Protein AF-A0A967JAD8-F1 (afdb_monomer)

Structure (mmCIF, N/CA/C/O backbone):
data_AF-A0A967JAD8-F1
#
_entry.id   AF-A0A967JAD8-F1
#
loop_
_atom_site.group_PDB
_atom_site.id
_atom_site.type_symbol
_atom_site.label_atom_id
_atom_site.label_alt_id
_atom_site.label_comp_id
_atom_site.label_asym_id
_atom_site.label_entity_id
_atom_site.label_seq_id
_atom_site.pdbx_PDB_ins_code
_atom_site.Cartn_x
_atom_site.Cartn_y
_atom_site.Cartn_z
_atom_site.occupancy
_atom_site.B_iso_or_equiv
_atom_site.auth_seq_id
_atom_site.auth_comp_id
_atom_site.auth_asym_id
_atom_site.auth_atom_id
_atom_site.pdbx_PDB_model_num
ATOM 1 N N . VAL A 1 1 ? 2.940 2.423 -18.765 1.00 64.94 1 VAL A N 1
ATOM 2 C CA . VAL A 1 1 ? 3.810 1.502 -17.988 1.00 64.94 1 VAL A CA 1
ATOM 3 C C . VAL A 1 1 ? 3.310 0.076 -18.072 1.00 64.94 1 VAL A C 1
ATOM 5 O O . VAL A 1 1 ? 4.040 -0.751 -18.583 1.00 64.94 1 VAL A O 1
ATOM 8 N N . ASP A 1 2 ? 2.078 -0.211 -17.655 1.00 70.25 2 ASP A N 1
ATOM 9 C CA . ASP A 1 2 ? 1.539 -1.579 -17.670 1.00 70.25 2 ASP A CA 1
ATOM 10 C C . ASP A 1 2 ? 1.611 -2.270 -19.057 1.00 70.25 2 ASP A C 1
ATOM 12 O O . ASP A 1 2 ? 2.096 -3.391 -19.174 1.00 70.25 2 ASP A O 1
ATOM 16 N N . GLN A 1 3 ? 1.295 -1.553 -20.143 1.00 75.12 3 GLN A N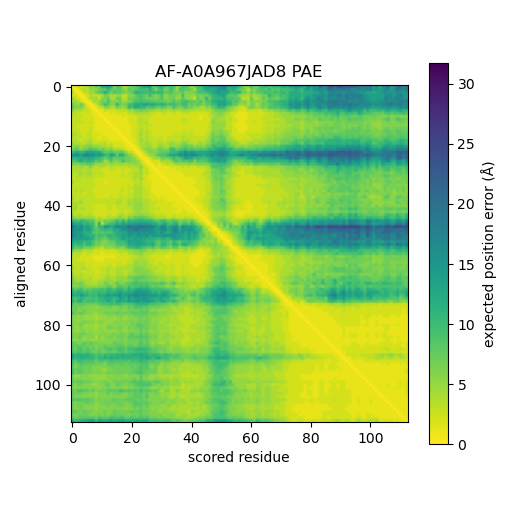 1
ATOM 17 C CA . GLN A 1 3 ? 1.439 -2.060 -21.523 1.00 75.12 3 GLN A CA 1
ATOM 18 C C . GLN A 1 3 ? 2.863 -2.502 -21.902 1.00 75.12 3 GLN A C 1
ATOM 20 O O . GLN A 1 3 ? 3.021 -3.371 -22.752 1.00 75.12 3 GLN A O 1
ATOM 25 N N . VAL A 1 4 ? 3.896 -1.948 -21.258 1.00 79.44 4 VAL A N 1
ATOM 26 C CA . VAL A 1 4 ? 5.306 -2.267 -21.545 1.00 79.44 4 VAL A CA 1
ATOM 27 C C . VAL A 1 4 ? 5.704 -3.655 -21.037 1.00 79.44 4 VAL A C 1
ATOM 29 O O . VAL A 1 4 ? 6.660 -4.248 -21.551 1.00 79.44 4 VAL A O 1
ATOM 32 N N . LEU A 1 5 ? 4.975 -4.193 -20.053 1.00 79.62 5 LEU A N 1
ATOM 33 C CA . LEU A 1 5 ? 5.209 -5.542 -19.542 1.00 79.62 5 LEU A CA 1
ATOM 34 C C . LEU A 1 5 ? 4.765 -6.624 -20.533 1.00 79.62 5 LEU A C 1
ATOM 36 O O . LEU A 1 5 ? 5.432 -7.655 -20.634 1.00 79.62 5 LEU A O 1
ATOM 40 N N . GLY A 1 6 ? 3.691 -6.384 -21.296 1.00 80.44 6 GLY A N 1
ATOM 41 C CA . GLY A 1 6 ? 3.059 -7.428 -22.110 1.00 80.44 6 GLY A CA 1
ATOM 42 C C . GLY A 1 6 ? 2.701 -8.644 -21.247 1.00 80.44 6 GLY A C 1
ATOM 43 O O . GLY A 1 6 ? 2.264 -8.480 -20.110 1.00 80.44 6 GLY A O 1
ATOM 44 N N . ASP A 1 7 ? 2.954 -9.853 -21.745 1.00 77.25 7 ASP A N 1
ATOM 45 C CA . ASP A 1 7 ? 2.701 -11.100 -20.999 1.00 77.25 7 ASP A CA 1
ATOM 46 C C . ASP A 1 7 ? 3.888 -11.529 -20.110 1.00 77.25 7 ASP A C 1
ATOM 48 O O . ASP A 1 7 ? 3.852 -12.559 -19.438 1.00 77.25 7 ASP A O 1
ATOM 52 N N . GLY A 1 8 ? 4.976 -10.751 -20.105 1.00 82.50 8 GLY A N 1
ATOM 53 C CA . GLY A 1 8 ? 6.239 -11.108 -19.467 1.00 82.50 8 GLY A CA 1
ATOM 54 C C . GLY A 1 8 ? 6.491 -10.434 -18.116 1.00 82.50 8 GLY A C 1
ATOM 55 O O . GLY A 1 8 ? 5.923 -9.403 -17.769 1.00 82.50 8 GLY A O 1
ATOM 56 N N . MET A 1 9 ? 7.440 -11.001 -17.369 1.00 89.12 9 MET A N 1
ATOM 57 C CA . MET A 1 9 ? 7.977 -10.415 -16.137 1.00 89.12 9 MET A CA 1
ATOM 58 C C . MET A 1 9 ? 9.247 -9.605 -16.428 1.00 89.12 9 MET A C 1
ATOM 60 O O . MET A 1 9 ? 10.229 -10.166 -16.933 1.00 89.12 9 MET A O 1
ATOM 64 N N . LEU A 1 10 ? 9.270 -8.330 -16.032 1.00 90.25 10 LEU A N 1
ATOM 65 C CA . LEU A 1 10 ? 10.404 -7.419 -16.237 1.00 90.25 10 LEU A CA 1
ATOM 66 C C . LEU A 1 10 ? 10.912 -6.826 -14.926 1.00 90.25 10 LEU A C 1
ATOM 68 O O . LEU A 1 10 ? 10.138 -6.490 -14.036 1.00 90.25 10 LEU A O 1
ATOM 72 N N . THR A 1 11 ? 12.221 -6.649 -14.802 1.00 91.00 11 THR A N 1
ATOM 73 C CA . THR A 1 11 ? 12.808 -5.922 -13.667 1.00 91.00 11 THR A CA 1
ATOM 74 C C . THR A 1 11 ? 12.561 -4.422 -13.802 1.00 91.00 11 THR A C 1
ATOM 76 O O . THR A 1 11 ? 12.285 -3.925 -14.893 1.00 91.00 11 THR A O 1
ATOM 79 N N . LYS A 1 12 ? 12.729 -3.661 -12.711 1.00 88.75 12 LYS A N 1
ATOM 80 C CA . LYS A 1 12 ? 12.667 -2.190 -12.784 1.00 88.75 12 LYS A CA 1
ATOM 81 C C . LYS A 1 12 ? 13.596 -1.626 -13.862 1.00 88.75 12 LYS A C 1
ATOM 83 O O . LYS A 1 12 ? 13.174 -0.754 -14.604 1.00 88.75 12 LYS A O 1
ATOM 88 N N . ALA A 1 13 ? 14.826 -2.136 -13.958 1.00 88.31 13 ALA A N 1
ATOM 89 C CA . ALA A 1 13 ? 15.792 -1.675 -14.953 1.00 88.31 13 ALA A CA 1
ATOM 90 C C . ALA A 1 13 ? 15.276 -1.890 -16.385 1.00 88.31 13 ALA A C 1
ATOM 92 O O . ALA A 1 13 ? 15.311 -0.964 -17.183 1.00 88.31 13 ALA A O 1
ATOM 93 N N . GLN A 1 14 ? 14.707 -3.066 -16.668 1.00 89.44 14 GLN A N 1
ATOM 94 C CA . GLN A 1 14 ? 14.119 -3.382 -17.974 1.00 89.44 14 GLN A CA 1
ATOM 95 C C . GLN A 1 14 ? 12.873 -2.536 -18.278 1.00 89.44 14 GLN A C 1
ATOM 97 O O . GLN A 1 14 ? 12.654 -2.144 -19.419 1.00 89.44 14 GLN A O 1
ATOM 102 N N . ILE A 1 15 ? 12.048 -2.243 -17.267 1.00 90.31 15 ILE A N 1
ATOM 103 C CA . ILE A 1 15 ? 10.888 -1.350 -17.416 1.00 90.31 15 ILE A CA 1
ATOM 104 C C . ILE A 1 15 ? 11.354 0.072 -17.737 1.00 90.31 15 ILE A C 1
ATOM 106 O O . ILE A 1 15 ? 10.809 0.693 -18.643 1.00 90.31 15 ILE A O 1
ATOM 110 N N . THR A 1 16 ? 12.357 0.581 -17.015 1.00 89.56 16 THR A N 1
ATOM 111 C CA . THR A 1 16 ? 12.942 1.905 -17.258 1.00 89.56 16 THR A CA 1
ATOM 112 C C . THR A 1 16 ? 13.534 2.001 -18.659 1.00 89.56 16 THR A C 1
ATOM 114 O O . THR A 1 16 ? 13.208 2.939 -19.372 1.00 89.56 16 THR A O 1
ATOM 117 N N . GLU A 1 17 ? 14.337 1.017 -19.066 1.00 89.56 17 GLU A N 1
ATOM 118 C CA . GLU A 1 17 ? 14.950 0.956 -20.398 1.00 89.56 17 GLU A CA 1
ATOM 119 C C . GLU A 1 17 ? 13.900 0.990 -21.514 1.00 89.56 17 GLU A C 1
ATOM 121 O O . GLU A 1 17 ? 14.032 1.750 -22.463 1.00 89.56 17 GLU A O 1
ATOM 126 N N . ARG A 1 18 ? 12.818 0.211 -21.389 1.00 89.69 18 ARG A N 1
ATOM 127 C CA . ARG A 1 18 ? 11.757 0.177 -22.408 1.00 89.69 18 ARG A CA 1
ATOM 128 C C . ARG A 1 18 ? 10.892 1.432 -22.453 1.00 89.69 18 ARG A C 1
ATOM 130 O O . ARG A 1 18 ? 10.312 1.720 -23.494 1.00 89.69 18 ARG A O 1
ATOM 137 N N . LEU A 1 19 ? 10.707 2.101 -21.316 1.00 87.50 19 LEU A N 1
ATOM 138 C CA . LEU A 1 19 ? 9.918 3.330 -21.248 1.00 87.50 19 LEU A CA 1
ATOM 139 C C . LEU A 1 19 ? 10.692 4.548 -21.740 1.00 87.50 19 LEU A C 1
ATOM 141 O O . LEU A 1 19 ? 10.041 5.507 -22.140 1.00 87.50 19 LEU A O 1
ATOM 145 N N . ASP A 1 20 ? 12.024 4.506 -21.645 1.00 87.75 20 ASP A N 1
ATOM 146 C CA . ASP A 1 20 ? 12.941 5.598 -21.982 1.00 87.75 20 ASP A CA 1
ATOM 147 C C . ASP A 1 20 ? 12.421 6.976 -21.519 1.00 87.75 20 ASP A C 1
ATOM 149 O O . ASP A 1 20 ? 12.136 7.862 -22.330 1.00 87.75 20 ASP A O 1
ATOM 153 N N . PRO A 1 21 ? 12.158 7.152 -20.206 1.00 84.19 21 PRO A N 1
ATOM 154 C CA . PRO A 1 21 ? 11.541 8.376 -19.727 1.00 84.19 21 PRO A CA 1
ATOM 155 C C . PRO A 1 21 ? 12.524 9.553 -19.858 1.00 84.19 21 PRO A C 1
ATOM 157 O O . PRO A 1 21 ? 13.711 9.389 -19.575 1.00 84.19 21 PRO A O 1
ATOM 160 N N . PRO A 1 22 ? 12.035 10.761 -20.196 1.00 77.00 22 PRO A N 1
ATOM 161 C CA . PRO A 1 22 ? 12.877 11.929 -20.479 1.00 77.00 22 PRO A CA 1
ATOM 162 C C . PRO A 1 22 ? 13.722 12.400 -19.282 1.00 77.00 22 PRO A C 1
ATOM 164 O O . PRO A 1 22 ? 14.722 13.084 -19.477 1.00 77.00 22 PRO A O 1
ATOM 167 N N . ASP A 1 23 ? 13.337 12.024 -18.057 1.00 77.44 23 ASP A N 1
ATOM 168 C CA . ASP A 1 23 ? 14.135 12.190 -16.840 1.00 77.44 23 ASP A CA 1
ATOM 169 C C . ASP A 1 23 ? 14.097 10.887 -16.014 1.00 77.44 23 ASP A C 1
ATOM 171 O O . ASP A 1 23 ? 13.180 10.667 -15.211 1.00 77.44 23 ASP A O 1
ATOM 175 N N . PRO A 1 24 ? 15.045 9.961 -16.237 1.00 66.62 24 PRO A N 1
ATOM 176 C CA . PRO A 1 24 ? 15.050 8.646 -15.614 1.00 66.62 24 PRO A CA 1
ATOM 177 C C . PRO A 1 24 ? 15.628 8.678 -14.191 1.00 66.62 24 PRO A C 1
ATOM 179 O O . PRO A 1 24 ? 16.366 7.761 -13.813 1.00 66.62 24 PRO A O 1
ATOM 182 N N . ASP A 1 25 ? 15.309 9.689 -13.368 1.00 80.25 25 ASP A N 1
ATOM 183 C CA . ASP A 1 25 ? 15.682 9.647 -11.951 1.00 80.25 25 ASP A CA 1
ATOM 184 C C . ASP A 1 25 ? 15.195 8.316 -11.351 1.00 80.25 25 ASP A C 1
ATOM 186 O O . ASP A 1 25 ? 14.029 7.908 -11.437 1.00 80.25 25 ASP A O 1
ATOM 190 N N . ARG A 1 26 ? 16.122 7.609 -10.702 1.00 71.06 26 ARG A N 1
ATOM 191 C CA . ARG A 1 26 ? 15.858 6.374 -9.969 1.00 71.06 26 ARG A CA 1
ATOM 192 C C . ARG A 1 26 ? 14.668 6.524 -9.013 1.00 71.06 26 ARG A C 1
ATOM 194 O O . ARG A 1 26 ? 13.952 5.538 -8.791 1.00 71.06 26 ARG A O 1
ATOM 201 N N . ARG A 1 27 ? 14.458 7.706 -8.421 1.00 83.56 27 ARG A N 1
ATOM 202 C CA . ARG A 1 27 ? 13.295 7.989 -7.562 1.00 83.56 27 ARG A CA 1
ATOM 203 C C . ARG A 1 27 ? 11.997 8.056 -8.357 1.00 83.56 27 ARG A C 1
ATOM 205 O O . ARG A 1 27 ? 11.026 7.439 -7.925 1.00 83.56 27 ARG A O 1
ATOM 212 N N . PHE A 1 28 ? 11.998 8.703 -9.522 1.00 86.56 28 PHE A N 1
ATOM 213 C CA . PHE A 1 28 ? 10.831 8.792 -10.400 1.00 86.56 28 PHE A CA 1
ATOM 214 C C . PHE A 1 28 ? 10.288 7.401 -10.739 1.00 86.56 28 PHE A C 1
ATOM 216 O O . PHE A 1 28 ? 9.150 7.077 -10.403 1.00 86.56 28 PHE A O 1
ATOM 223 N N . MET A 1 29 ? 11.132 6.521 -11.282 1.00 88.06 29 MET A N 1
ATOM 224 C CA . MET A 1 29 ? 10.698 5.172 -11.664 1.00 88.06 29 MET A CA 1
ATOM 225 C C . MET A 1 29 ? 10.283 4.307 -10.474 1.00 88.06 29 MET A C 1
ATOM 227 O O . MET A 1 29 ? 9.408 3.454 -10.604 1.00 88.06 29 MET A O 1
ATOM 231 N N . THR A 1 30 ? 10.884 4.525 -9.303 1.00 88.50 30 THR A N 1
ATOM 232 C CA . THR A 1 30 ? 10.464 3.832 -8.080 1.00 88.50 30 THR A CA 1
ATOM 233 C C . THR A 1 30 ? 9.056 4.267 -7.668 1.00 88.50 30 THR A C 1
ATOM 235 O O . THR A 1 30 ? 8.231 3.406 -7.391 1.00 88.50 30 THR A O 1
ATOM 238 N N . ASN A 1 31 ? 8.748 5.565 -7.713 1.00 90.56 31 ASN A N 1
ATOM 239 C CA . ASN A 1 31 ? 7.415 6.082 -7.393 1.00 90.56 31 ASN A CA 1
ATOM 240 C C . ASN A 1 31 ? 6.363 5.631 -8.407 1.00 90.56 31 ASN A C 1
ATOM 242 O O . ASN A 1 31 ? 5.280 5.218 -8.010 1.00 90.56 31 ASN A O 1
ATOM 246 N N . VAL A 1 32 ? 6.692 5.653 -9.702 1.00 90.88 32 VAL A N 1
ATOM 247 C CA . VAL A 1 32 ? 5.797 5.171 -10.763 1.00 90.88 32 VAL A CA 1
ATOM 248 C C . VAL A 1 32 ? 5.446 3.701 -10.548 1.00 90.88 32 VAL A C 1
ATOM 250 O O . VAL A 1 32 ? 4.278 3.334 -10.611 1.00 90.88 32 VAL A O 1
ATOM 253 N N . ILE A 1 33 ? 6.436 2.853 -10.256 1.00 91.00 33 ILE A N 1
ATOM 254 C CA . ILE A 1 33 ? 6.193 1.431 -9.993 1.00 91.00 33 ILE A CA 1
ATOM 255 C C . ILE A 1 33 ? 5.378 1.236 -8.713 1.00 91.00 33 ILE A C 1
ATOM 257 O O . ILE A 1 33 ? 4.423 0.464 -8.734 1.00 91.00 33 ILE A O 1
ATOM 261 N N . SER A 1 34 ? 5.712 1.941 -7.628 1.00 90.62 34 SER A N 1
ATOM 262 C CA . SER A 1 34 ? 4.948 1.870 -6.377 1.00 90.62 34 SER A CA 1
ATOM 263 C C . SER A 1 34 ? 3.493 2.281 -6.582 1.00 90.62 34 SER A C 1
ATOM 265 O O . SER A 1 34 ? 2.604 1.572 -6.133 1.00 90.62 34 SER A O 1
ATOM 267 N N . GLN A 1 35 ? 3.237 3.367 -7.316 1.00 91.81 35 GLN A N 1
ATOM 268 C CA . GLN A 1 35 ? 1.881 3.818 -7.624 1.00 91.81 35 GLN A CA 1
ATOM 269 C C . GLN A 1 35 ? 1.111 2.774 -8.436 1.00 91.81 35 GLN A C 1
ATOM 271 O O . GLN A 1 35 ? -0.027 2.451 -8.114 1.00 91.81 35 GLN A O 1
ATOM 276 N N . MET A 1 36 ? 1.744 2.196 -9.457 1.00 92.00 36 MET A N 1
ATOM 277 C CA . MET A 1 36 ? 1.110 1.165 -10.279 1.00 92.00 36 MET A CA 1
ATOM 278 C C . MET A 1 36 ? 0.828 -0.119 -9.483 1.00 92.00 36 MET A C 1
ATOM 280 O O . MET A 1 36 ? -0.136 -0.818 -9.780 1.00 92.00 36 MET A O 1
ATOM 284 N N . ALA A 1 37 ? 1.648 -0.437 -8.479 1.00 90.56 37 ALA A N 1
ATOM 285 C CA . ALA A 1 37 ? 1.381 -1.543 -7.564 1.00 90.56 37 ALA A CA 1
ATOM 286 C C . ALA A 1 37 ? 0.230 -1.229 -6.596 1.00 90.56 37 ALA A C 1
ATOM 288 O O . ALA A 1 37 ? -0.615 -2.087 -6.368 1.00 90.56 37 ALA A O 1
ATOM 289 N N . THR A 1 38 ? 0.158 0.000 -6.076 1.00 89.00 38 THR A N 1
ATOM 290 C CA . THR A 1 38 ? -0.961 0.473 -5.241 1.00 89.00 38 THR A CA 1
ATOM 291 C C . THR A 1 38 ? -2.294 0.412 -5.985 1.00 89.00 38 THR A C 1
ATOM 293 O O . THR A 1 38 ? -3.308 0.058 -5.400 1.00 89.00 38 THR A O 1
ATOM 296 N N . GLU A 1 39 ? -2.293 0.724 -7.280 1.00 88.62 39 GLU A N 1
ATOM 297 C CA . GLU A 1 39 ? -3.470 0.642 -8.155 1.00 88.62 39 GLU A CA 1
ATOM 298 C C . GLU A 1 39 ? -3.768 -0.787 -8.642 1.00 88.62 39 GLU A C 1
ATOM 300 O O . GLU A 1 39 ? -4.555 -0.964 -9.569 1.00 88.62 39 GLU A O 1
ATOM 305 N N . SER A 1 40 ? -3.098 -1.805 -8.089 1.00 89.50 40 SER A N 1
ATOM 306 C CA . SER A 1 40 ? -3.233 -3.209 -8.496 1.00 89.50 40 SER A CA 1
ATOM 307 C C . SER A 1 40 ? -3.030 -3.445 -9.995 1.00 89.50 40 SER A C 1
ATOM 309 O O . SER A 1 40 ? -3.549 -4.396 -10.569 1.00 89.50 40 SER A O 1
ATOM 311 N N . ARG A 1 41 ? -2.236 -2.598 -10.660 1.00 89.88 41 ARG A N 1
ATOM 312 C CA . ARG A 1 41 ? -1.866 -2.786 -12.071 1.00 89.88 41 ARG A CA 1
ATOM 313 C C . ARG A 1 41 ? -0.677 -3.720 -12.192 1.00 89.88 41 ARG A C 1
ATOM 315 O O . ARG A 1 41 ? -0.643 -4.570 -13.078 1.00 89.88 41 ARG A O 1
ATOM 322 N N . LEU A 1 42 ? 0.289 -3.575 -11.285 1.00 91.81 42 LEU A N 1
ATOM 323 C CA . LEU A 1 42 ? 1.507 -4.379 -11.247 1.00 91.81 42 LEU A CA 1
ATOM 324 C C . LEU A 1 42 ? 1.622 -5.158 -9.945 1.00 91.81 42 LEU A C 1
ATOM 326 O O . LEU A 1 42 ? 1.289 -4.657 -8.878 1.00 91.81 42 LEU A O 1
ATOM 330 N N . VAL A 1 43 ? 2.218 -6.343 -10.021 1.00 91.44 43 VAL A N 1
ATOM 331 C CA . VAL A 1 43 ? 2.615 -7.117 -8.845 1.00 91.44 43 VAL A CA 1
ATOM 332 C C . VAL A 1 43 ? 4.103 -7.431 -8.898 1.00 91.44 43 VAL A C 1
ATOM 334 O O . VAL A 1 43 ? 4.646 -7.815 -9.937 1.00 91.44 43 VAL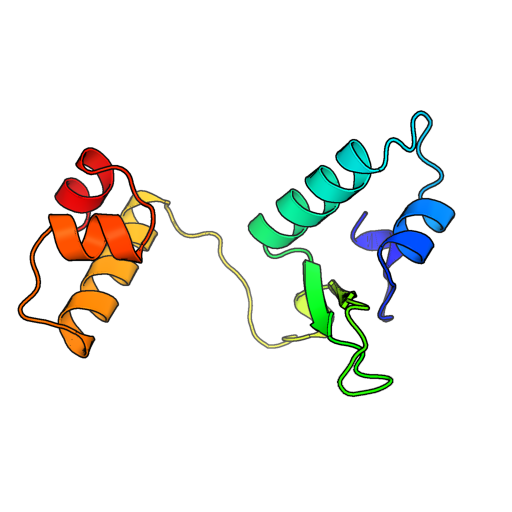 A O 1
ATOM 337 N N . GLY A 1 44 ? 4.776 -7.238 -7.763 1.00 91.12 44 GLY A N 1
ATOM 338 C CA . GLY A 1 44 ? 6.171 -7.616 -7.585 1.00 91.12 44 GLY A CA 1
ATOM 339 C C . GLY A 1 44 ? 6.298 -9.121 -7.362 1.00 91.12 44 GLY A C 1
ATOM 340 O O . GLY A 1 44 ? 5.813 -9.656 -6.370 1.00 91.12 44 GLY A O 1
ATOM 341 N N . VAL A 1 45 ? 7.004 -9.798 -8.259 1.00 86.50 45 VAL A N 1
ATOM 342 C CA . VAL A 1 45 ? 7.328 -11.221 -8.186 1.00 86.50 45 VAL A CA 1
ATOM 343 C C . VAL A 1 45 ? 8.827 -11.359 -7.954 1.00 86.50 45 VAL A C 1
ATOM 345 O O . VAL A 1 45 ? 9.660 -10.931 -8.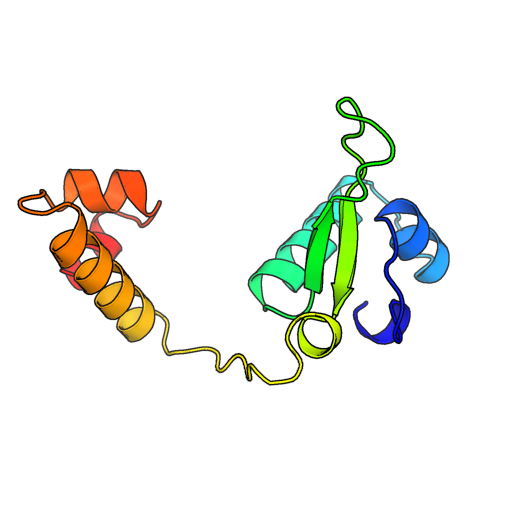762 1.00 86.50 45 VAL A O 1
ATOM 348 N N . ARG A 1 46 ? 9.201 -11.953 -6.819 1.00 79.88 46 ARG A N 1
ATOM 349 C CA . ARG A 1 46 ? 10.613 -12.149 -6.482 1.00 79.88 46 ARG A CA 1
ATOM 350 C C . ARG A 1 46 ? 11.240 -13.140 -7.459 1.00 79.88 46 ARG A C 1
ATOM 352 O O . ARG A 1 46 ? 10.925 -14.328 -7.433 1.00 79.88 46 ARG A O 1
ATOM 359 N N . ARG A 1 47 ? 12.196 -12.671 -8.264 1.00 69.69 47 ARG A N 1
ATOM 360 C CA . ARG A 1 47 ? 13.055 -13.544 -9.066 1.00 69.69 47 ARG A CA 1
ATOM 361 C C . ARG A 1 47 ? 14.215 -14.010 -8.197 1.00 69.69 47 ARG A C 1
ATOM 363 O O . ARG A 1 47 ? 15.289 -13.410 -8.151 1.00 69.69 47 ARG A O 1
ATOM 370 N N . ALA A 1 48 ? 13.988 -15.090 -7.457 1.00 63.22 48 ALA A N 1
ATOM 371 C CA . ALA A 1 48 ? 15.045 -15.715 -6.677 1.00 63.22 48 ALA A CA 1
ATOM 372 C C . ALA A 1 48 ? 16.029 -16.431 -7.618 1.00 63.22 48 ALA A C 1
ATOM 374 O O . ALA A 1 48 ? 15.850 -17.598 -7.944 1.00 63.22 48 ALA A O 1
ATOM 375 N N . ARG A 1 49 ? 17.087 -15.736 -8.055 1.00 65.56 49 ARG A N 1
ATOM 376 C CA . ARG A 1 49 ? 18.251 -16.390 -8.685 1.00 65.56 49 ARG A CA 1
ATOM 377 C C . ARG A 1 49 ? 19.119 -17.103 -7.636 1.00 65.56 49 ARG A C 1
ATOM 379 O O . ARG A 1 49 ? 19.763 -18.102 -7.924 1.00 65.56 49 ARG A O 1
ATOM 386 N N . SER A 1 50 ? 19.127 -16.575 -6.412 1.00 73.62 50 SER A N 1
ATOM 387 C CA . SER A 1 50 ? 19.733 -17.148 -5.207 1.00 73.62 50 SER A CA 1
ATOM 388 C C . SER A 1 50 ? 19.059 -16.551 -3.964 1.00 73.62 50 SER A C 1
ATOM 390 O O . SER A 1 50 ? 18.343 -15.552 -4.069 1.00 73.62 50 SER A O 1
ATOM 392 N N . TRP A 1 51 ? 19.321 -17.108 -2.777 1.00 66.81 51 TRP A N 1
ATOM 393 C CA . TRP A 1 51 ? 18.776 -16.605 -1.505 1.00 66.81 51 TRP A CA 1
ATOM 394 C C . TRP A 1 51 ? 19.223 -15.172 -1.152 1.00 66.81 51 TRP A C 1
ATOM 396 O O . TRP A 1 51 ? 18.592 -14.524 -0.324 1.00 66.81 51 TRP A O 1
ATOM 406 N N . ARG A 1 52 ? 20.286 -14.663 -1.796 1.00 71.06 52 ARG A N 1
ATOM 407 C CA . ARG A 1 52 ? 20.774 -13.278 -1.659 1.00 71.06 52 ARG A CA 1
ATOM 408 C C . ARG A 1 52 ? 20.179 -12.310 -2.685 1.00 71.06 52 ARG A C 1
ATOM 410 O O . ARG A 1 52 ? 20.443 -11.114 -2.603 1.00 71.06 52 ARG A O 1
ATOM 417 N N . SER A 1 53 ? 19.430 -12.801 -3.674 1.00 70.38 53 SER A N 1
ATOM 418 C CA . SER A 1 53 ? 18.905 -11.952 -4.742 1.00 70.38 53 SER A CA 1
ATOM 419 C C . SER A 1 53 ? 17.765 -11.075 -4.226 1.00 70.38 53 SER A C 1
ATOM 421 O O . SER A 1 53 ? 16.691 -11.571 -3.891 1.00 70.38 53 SER A O 1
ATOM 423 N N . ALA A 1 54 ? 17.994 -9.763 -4.218 1.00 72.25 54 ALA A N 1
ATOM 424 C CA . ALA A 1 54 ? 16.964 -8.749 -3.993 1.00 72.25 54 ALA A CA 1
ATOM 425 C C . ALA A 1 54 ? 16.268 -8.317 -5.303 1.00 72.25 54 ALA A C 1
ATOM 427 O O . ALA A 1 54 ? 15.551 -7.318 -5.327 1.00 72.25 54 ALA A O 1
ATOM 428 N N . GLU A 1 55 ? 16.503 -9.029 -6.411 1.00 81.12 55 GLU A N 1
ATOM 429 C CA . GLU A 1 55 ? 15.936 -8.692 -7.715 1.00 81.12 55 GLU A CA 1
ATOM 430 C C . GLU A 1 55 ? 14.433 -9.014 -7.759 1.00 81.12 55 GLU A C 1
ATOM 432 O O . GLU A 1 55 ? 14.004 -10.172 -7.737 1.00 81.12 55 GLU A O 1
ATOM 437 N N . ILE A 1 56 ? 13.621 -7.960 -7.820 1.00 87.75 56 ILE A N 1
ATOM 438 C CA . ILE A 1 56 ? 12.172 -8.041 -8.013 1.00 87.75 56 ILE A CA 1
ATOM 439 C C . ILE A 1 56 ? 11.884 -7.808 -9.496 1.00 87.75 56 ILE A C 1
ATOM 441 O O . ILE A 1 56 ? 12.324 -6.806 -10.071 1.00 87.75 56 ILE A O 1
ATOM 445 N N . ALA A 1 57 ? 11.141 -8.730 -10.104 1.00 90.31 57 ALA A N 1
ATOM 446 C CA . ALA A 1 57 ? 10.487 -8.489 -11.381 1.00 90.31 57 ALA A CA 1
ATOM 447 C C . ALA A 1 57 ? 9.030 -8.109 -11.145 1.00 90.31 57 ALA A C 1
ATOM 449 O O . ALA A 1 57 ? 8.458 -8.432 -10.113 1.00 90.31 57 ALA A O 1
ATOM 450 N N . TYR A 1 58 ? 8.431 -7.436 -12.110 1.00 92.31 58 TYR A N 1
ATOM 451 C CA . TYR A 1 58 ? 7.038 -7.044 -12.093 1.00 92.31 58 TYR A CA 1
ATOM 452 C C . TYR A 1 58 ? 6.336 -7.691 -13.276 1.00 92.31 58 TYR A C 1
ATOM 454 O O . TYR A 1 58 ? 6.908 -7.804 -14.361 1.00 92.31 58 TYR A O 1
ATOM 462 N N . THR A 1 59 ? 5.105 -8.120 -13.046 1.00 92.88 59 THR A N 1
ATOM 463 C CA . THR A 1 59 ? 4.158 -8.544 -14.079 1.00 92.88 59 THR A CA 1
ATOM 464 C C . THR A 1 59 ? 2.841 -7.815 -13.850 1.00 92.88 59 THR A C 1
ATOM 466 O O . THR A 1 59 ? 2.621 -7.253 -12.772 1.00 92.88 59 THR A O 1
ATOM 469 N N . ARG A 1 60 ? 1.971 -7.811 -14.857 1.00 91.88 60 ARG A N 1
ATOM 470 C CA . ARG A 1 60 ? 0.613 -7.280 -14.723 1.00 91.88 60 ARG A CA 1
ATOM 471 C C . ARG A 1 60 ? -0.160 -8.119 -13.716 1.00 91.88 60 ARG A C 1
ATOM 473 O O . ARG A 1 60 ? 0.019 -9.340 -13.683 1.00 91.88 60 ARG A O 1
ATOM 480 N N . TRP A 1 61 ? -1.049 -7.492 -12.954 1.00 90.12 61 TRP A N 1
ATOM 481 C CA . TRP A 1 61 ? -1.939 -8.223 -12.051 1.00 90.12 61 TRP A CA 1
ATOM 482 C C . TRP A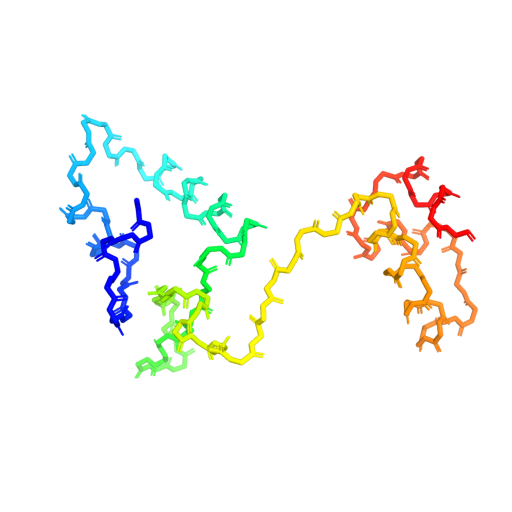 1 61 ? -2.755 -9.281 -12.798 1.00 90.12 61 TRP A C 1
ATOM 484 O O . TRP A 1 61 ? -2.728 -10.448 -12.421 1.00 90.12 61 TRP A O 1
ATOM 494 N N . ALA A 1 62 ? -3.353 -8.896 -13.930 1.00 88.56 62 ALA A N 1
ATOM 495 C CA . ALA A 1 62 ? -4.140 -9.784 -14.786 1.00 88.56 62 ALA A CA 1
ATOM 496 C C . ALA A 1 62 ? -3.359 -11.007 -15.307 1.00 88.56 62 ALA A C 1
ATOM 498 O O . ALA A 1 62 ? -3.953 -12.034 -15.603 1.00 88.56 62 ALA A O 1
ATOM 499 N N . ASN A 1 63 ? -2.026 -10.934 -15.394 1.00 89.88 63 ASN A N 1
ATOM 500 C CA . ASN A 1 63 ? -1.208 -12.088 -15.780 1.00 89.88 63 ASN A CA 1
ATOM 501 C C . ASN A 1 63 ? -0.902 -12.999 -14.584 1.00 89.88 63 ASN A C 1
ATOM 503 O O . ASN A 1 63 ? -0.645 -14.187 -14.756 1.00 89.88 63 ASN A O 1
ATOM 507 N N . TRP A 1 64 ? -0.831 -12.430 -13.379 1.00 88.94 64 TRP A N 1
ATOM 508 C CA . TRP A 1 64 ? -0.479 -13.156 -12.159 1.00 88.94 64 TRP A CA 1
ATOM 509 C C . TRP A 1 64 ? -1.685 -13.847 -11.522 1.00 88.94 64 TRP A C 1
ATOM 511 O O . TRP A 1 64 ? -1.565 -14.968 -11.037 1.00 88.94 64 TRP A O 1
ATOM 521 N N . LEU A 1 65 ? -2.837 -13.180 -11.533 1.00 88.19 65 LEU A N 1
ATOM 522 C CA . LEU A 1 65 ? -4.107 -13.665 -11.002 1.00 88.19 65 LEU A CA 1
ATOM 523 C C . LEU A 1 65 ? -5.211 -13.374 -12.032 1.00 88.19 65 LEU A C 1
ATOM 525 O O . LEU A 1 65 ? -5.982 -12.436 -11.844 1.00 88.19 65 LEU A O 1
ATOM 529 N N . PRO A 1 66 ? -5.274 -14.144 -13.135 1.00 88.38 66 PRO A N 1
ATOM 530 C CA . PRO A 1 66 ? -6.200 -13.873 -14.239 1.00 88.38 66 PRO A CA 1
ATOM 531 C C . PRO A 1 66 ? -7.673 -13.990 -13.838 1.00 88.38 66 PRO A C 1
ATOM 533 O O . PRO A 1 66 ? -8.518 -13.316 -14.416 1.00 88.38 66 PRO A O 1
ATOM 536 N N . ASP A 1 67 ? -7.968 -14.810 -12.828 1.00 89.69 67 ASP A N 1
ATOM 537 C CA . ASP A 1 67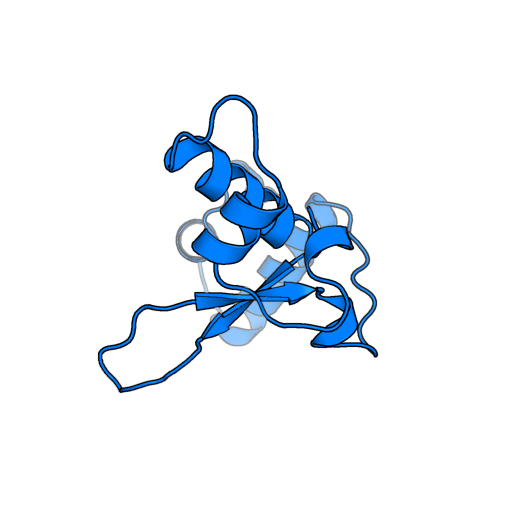 ? -9.331 -15.065 -12.354 1.00 89.69 67 ASP A CA 1
ATOM 538 C C . ASP A 1 67 ? -9.769 -14.111 -11.228 1.00 89.69 67 ASP A C 1
ATOM 540 O O . ASP A 1 67 ? -10.861 -14.255 -10.681 1.00 89.69 67 ASP A O 1
ATOM 544 N N . VAL A 1 68 ? -8.912 -13.159 -10.840 1.00 85.56 68 VAL A N 1
ATOM 545 C CA . VAL A 1 68 ? -9.199 -12.191 -9.775 1.00 85.56 68 VAL A CA 1
ATOM 546 C C . VAL A 1 68 ? -9.333 -10.809 -10.389 1.00 85.56 68 VAL A C 1
ATOM 548 O O . VAL A 1 68 ? -8.329 -10.152 -10.677 1.00 85.56 68 VAL A O 1
ATOM 551 N N . ASP A 1 69 ? -10.576 -10.357 -10.535 1.00 80.06 69 ASP A N 1
ATOM 552 C CA . ASP A 1 69 ? -10.843 -8.958 -10.840 1.00 80.06 69 ASP A CA 1
ATOM 553 C C . ASP A 1 69 ? -10.631 -8.115 -9.580 1.00 80.06 69 ASP A C 1
ATOM 555 O O . ASP A 1 69 ? -11.160 -8.421 -8.506 1.00 80.06 69 ASP A O 1
ATOM 559 N N . VAL A 1 70 ? -9.809 -7.077 -9.698 1.00 75.69 70 VAL A N 1
ATOM 560 C CA . VAL A 1 70 ? -9.552 -6.159 -8.591 1.00 75.69 70 VAL A CA 1
ATOM 561 C C . VAL A 1 70 ? -10.457 -4.965 -8.773 1.00 75.69 70 VAL A C 1
ATOM 563 O O . VAL A 1 70 ? -10.073 -3.942 -9.341 1.00 75.69 70 VAL A O 1
ATOM 566 N N . GLU A 1 71 ? -11.667 -5.082 -8.245 1.00 78.25 71 GLU A N 1
ATOM 567 C CA . GLU A 1 71 ? -12.469 -3.895 -8.009 1.00 78.25 71 GLU A CA 1
ATOM 568 C C . GLU A 1 71 ? -11.743 -3.013 -6.990 1.00 78.25 71 GLU A C 1
ATOM 570 O O . GLU A 1 71 ? -11.169 -3.497 -6.012 1.00 78.25 71 GLU A O 1
ATOM 575 N N . THR A 1 72 ? -11.717 -1.705 -7.242 1.00 75.88 72 THR A N 1
ATOM 576 C CA . THR A 1 72 ? -11.219 -0.738 -6.261 1.00 75.88 72 THR A CA 1
ATOM 577 C C . THR A 1 72 ? -12.395 -0.379 -5.356 1.00 75.88 72 THR A C 1
ATOM 579 O O . THR A 1 72 ? -13.243 0.404 -5.793 1.00 75.88 72 THR A O 1
ATOM 582 N N . PRO A 1 73 ? -12.505 -0.958 -4.144 1.00 80.62 73 PRO A N 1
ATOM 583 C CA . PRO A 1 73 ? -13.610 -0.652 -3.246 1.00 80.62 73 PRO A CA 1
ATOM 584 C C . PRO A 1 73 ? -13.574 0.814 -2.816 1.00 80.62 73 PRO A C 1
ATOM 586 O O . PRO A 1 73 ? -12.526 1.472 -2.867 1.00 80.62 73 PRO A O 1
ATOM 589 N N . ASP A 1 74 ? -14.710 1.305 -2.323 1.00 91.00 74 ASP A N 1
ATOM 590 C CA . ASP A 1 74 ? -14.733 2.578 -1.618 1.00 91.00 74 ASP A CA 1
ATOM 591 C C . ASP A 1 74 ? -13.716 2.549 -0.452 1.00 91.00 74 ASP A C 1
ATOM 593 O O . ASP A 1 74 ? -13.663 1.569 0.303 1.00 91.00 74 ASP A O 1
ATOM 597 N N . PRO A 1 75 ? -12.871 3.585 -0.286 1.00 91.81 75 PRO A N 1
ATOM 598 C CA . PRO A 1 75 ? -11.834 3.573 0.736 1.00 91.81 75 PRO A CA 1
ATOM 599 C C . PRO A 1 75 ? -12.348 3.438 2.172 1.00 91.81 75 PRO A C 1
ATOM 601 O O . PRO A 1 75 ? -11.595 2.970 3.025 1.00 91.81 75 PRO A O 1
ATOM 604 N N . GLU A 1 76 ? -13.561 3.893 2.485 1.00 95.06 76 GLU A N 1
ATOM 605 C CA . GLU A 1 76 ? -14.140 3.739 3.821 1.00 95.06 76 GLU A CA 1
ATOM 606 C C . GLU A 1 76 ? -14.601 2.299 4.034 1.00 95.06 76 GLU A C 1
ATOM 608 O O . GLU A 1 76 ? -14.192 1.670 5.013 1.00 95.06 76 GLU A O 1
ATOM 613 N N . GLU A 1 77 ? -15.325 1.734 3.065 1.00 94.75 77 GLU A N 1
ATOM 614 C CA . GLU A 1 77 ? -15.759 0.334 3.098 1.00 94.75 77 GLU A CA 1
ATOM 615 C C . GLU A 1 77 ? -14.569 -0.631 3.219 1.00 94.75 77 GLU A C 1
ATOM 617 O O . GLU A 1 77 ? -14.562 -1.527 4.070 1.00 94.75 77 GLU A O 1
ATOM 622 N N . ALA A 1 78 ? -13.512 -0.401 2.435 1.00 94.25 78 ALA A N 1
ATOM 623 C CA . ALA A 1 78 ? -12.295 -1.206 2.467 1.00 94.25 78 ALA A CA 1
ATOM 624 C C . ALA A 1 78 ? -11.633 -1.213 3.853 1.00 94.25 78 ALA A C 1
ATOM 626 O O . ALA A 1 78 ? -11.168 -2.254 4.327 1.00 94.25 78 ALA A O 1
ATOM 627 N N . ARG A 1 79 ? -11.604 -0.058 4.532 1.00 96.88 79 ARG A N 1
ATOM 628 C CA . ARG A 1 79 ? -11.041 0.051 5.886 1.00 96.88 79 ARG A CA 1
ATOM 629 C C . ARG A 1 79 ? -11.903 -0.688 6.902 1.00 96.88 79 ARG A C 1
ATOM 631 O O . ARG A 1 79 ? -11.338 -1.368 7.754 1.00 96.88 79 ARG A O 1
ATOM 638 N N . THR A 1 80 ? -13.229 -0.602 6.806 1.00 97.50 80 THR A N 1
ATOM 639 C CA . THR A 1 80 ? -14.146 -1.342 7.688 1.00 97.50 80 THR A CA 1
ATOM 640 C C . THR A 1 80 ? -14.008 -2.853 7.511 1.00 97.50 80 THR A C 1
ATOM 642 O O . THR A 1 80 ? -13.980 -3.593 8.494 1.00 97.50 80 THR A 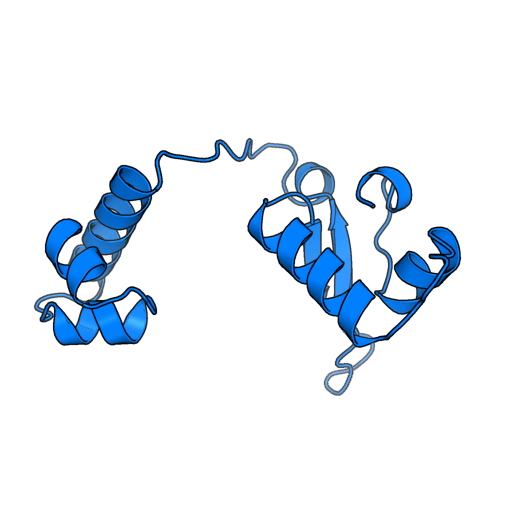O 1
ATOM 645 N N . VAL A 1 81 ? -13.867 -3.338 6.273 1.00 96.69 81 VAL A N 1
ATOM 646 C CA . VAL A 1 81 ? -13.591 -4.760 6.008 1.00 96.69 81 VAL A CA 1
ATOM 647 C C . VAL A 1 81 ? -12.245 -5.176 6.607 1.00 96.69 81 VAL A C 1
ATOM 649 O O . VAL A 1 81 ? -12.166 -6.200 7.285 1.00 96.69 81 VAL A O 1
ATOM 652 N N . LEU A 1 82 ? -11.202 -4.358 6.432 1.00 96.75 82 LEU A N 1
ATOM 653 C CA . LEU A 1 82 ? -9.885 -4.619 7.011 1.00 96.75 82 LEU A CA 1
ATOM 654 C C . LEU A 1 82 ? -9.927 -4.672 8.547 1.00 96.75 82 LEU A C 1
ATOM 656 O O . LEU A 1 82 ? -9.341 -5.577 9.144 1.00 96.75 82 LEU A O 1
ATOM 660 N N . ALA A 1 83 ? -10.629 -3.732 9.184 1.00 97.94 83 ALA A N 1
ATOM 661 C CA . ALA A 1 83 ? -10.814 -3.693 10.633 1.00 97.94 83 ALA A CA 1
ATOM 662 C C . ALA A 1 83 ? -11.539 -4.945 11.138 1.00 97.94 83 ALA A C 1
ATOM 664 O O . ALA A 1 83 ? -11.104 -5.559 12.112 1.00 97.94 83 ALA A O 1
ATOM 665 N N . ARG A 1 84 ? -12.591 -5.375 10.430 1.00 97.75 84 ARG A N 1
ATOM 666 C CA . ARG A 1 84 ? -13.328 -6.605 10.736 1.00 97.75 84 ARG A CA 1
ATOM 667 C C . ARG A 1 84 ? -12.414 -7.828 10.725 1.00 97.75 84 ARG A C 1
ATOM 669 O O . ARG A 1 84 ? -12.335 -8.522 11.733 1.00 97.75 84 ARG A O 1
ATOM 676 N N . TRP A 1 85 ? -11.671 -8.053 9.639 1.00 98.00 85 TRP A N 1
ATOM 677 C CA . TRP A 1 85 ? -10.746 -9.191 9.538 1.00 98.00 85 TRP A CA 1
ATOM 678 C C . TRP A 1 85 ? -9.650 -9.156 10.600 1.00 98.00 85 TRP A C 1
ATOM 680 O O . TRP A 1 85 ? -9.275 -10.192 11.152 1.00 98.00 85 TRP A O 1
ATOM 690 N N . TYR A 1 86 ? -9.138 -7.963 10.904 1.00 98.31 86 TYR A N 1
ATOM 691 C CA . TYR A 1 86 ? -8.147 -7.793 11.954 1.00 98.31 86 TYR A CA 1
ATOM 692 C C . TYR A 1 86 ? -8.707 -8.197 13.323 1.00 98.31 86 TYR A C 1
ATOM 694 O O . TYR A 1 86 ? -8.094 -9.003 14.020 1.00 98.31 86 TYR A O 1
ATOM 702 N N . LEU A 1 87 ? -9.883 -7.688 13.698 1.00 97.75 87 LEU A N 1
ATOM 703 C CA . LEU A 1 87 ? -10.509 -7.978 14.990 1.00 97.75 87 LEU A CA 1
ATOM 704 C C . LEU A 1 87 ? -10.962 -9.439 15.110 1.00 97.75 87 LEU A C 1
ATOM 706 O O . LEU A 1 87 ? -10.816 -10.026 16.179 1.00 97.75 87 LEU A O 1
ATOM 710 N N . GLU A 1 88 ? -11.439 -10.052 14.027 1.00 98.06 88 GLU A N 1
ATOM 711 C CA . GLU A 1 88 ? -11.769 -11.484 13.989 1.00 98.06 88 GLU A CA 1
ATOM 712 C C . GLU A 1 88 ? -10.542 -12.367 14.251 1.00 98.06 88 GLU A C 1
ATOM 714 O O . GLU A 1 88 ? -10.651 -13.418 14.886 1.00 98.06 88 GLU A O 1
ATOM 719 N N . ARG A 1 89 ? -9.363 -11.958 13.767 1.00 97.56 89 ARG A N 1
ATOM 720 C CA . ARG A 1 89 ? -8.149 -12.778 13.847 1.00 97.56 89 ARG A CA 1
ATOM 721 C C . ARG A 1 89 ? -7.277 -12.488 15.065 1.00 97.56 89 ARG A C 1
ATOM 723 O O . ARG A 1 89 ? -6.644 -13.413 15.578 1.00 97.56 89 ARG A O 1
ATOM 730 N N . PHE A 1 90 ? -7.211 -11.228 15.478 1.00 96.88 90 PHE A N 1
ATOM 731 C CA . PHE A 1 90 ? -6.269 -10.712 16.474 1.00 96.88 90 PHE A CA 1
ATOM 732 C C . PHE A 1 90 ? -6.961 -10.035 17.663 1.00 96.88 90 PHE A C 1
ATOM 734 O O . PHE A 1 90 ? -6.282 -9.510 18.543 1.00 96.88 90 PHE A O 1
ATOM 741 N N . GLY A 1 91 ? -8.297 -10.030 17.699 1.00 93.38 91 GLY A N 1
ATOM 742 C CA . GLY A 1 91 ? -9.057 -9.486 18.814 1.00 93.38 91 GLY A CA 1
ATOM 743 C C . GLY A 1 91 ? -8.943 -10.323 20.101 1.00 93.38 91 GLY A C 1
ATOM 744 O O . GLY A 1 91 ? -8.579 -11.500 20.051 1.00 93.38 91 GLY A O 1
ATOM 745 N N . PRO A 1 92 ? -9.308 -9.746 21.262 1.00 95.06 92 P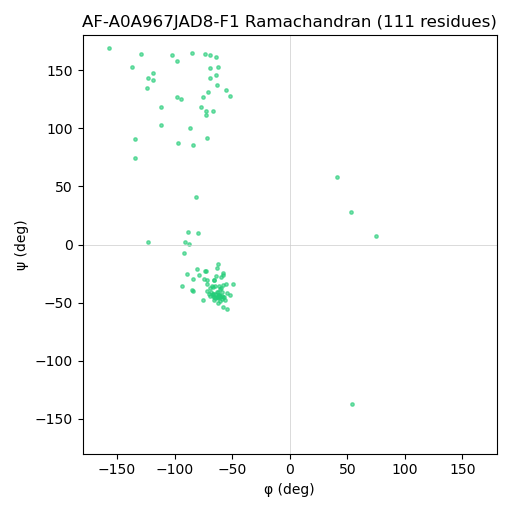RO A N 1
ATOM 746 C CA . PRO A 1 92 ? -9.687 -8.345 21.460 1.00 95.06 92 PRO A CA 1
ATOM 747 C C . PRO A 1 92 ? -8.473 -7.408 21.333 1.00 95.06 92 PRO A C 1
ATOM 749 O O . PRO A 1 92 ? -7.436 -7.644 21.945 1.00 95.06 92 PRO A O 1
ATOM 752 N N . ALA A 1 93 ? -8.615 -6.340 20.546 1.00 97.06 93 ALA A N 1
ATOM 753 C CA . ALA A 1 93 ? -7.561 -5.366 20.270 1.00 97.06 93 ALA A CA 1
ATOM 754 C C . ALA A 1 93 ? -8.125 -3.942 20.331 1.00 97.06 93 ALA A C 1
ATOM 756 O O . ALA A 1 93 ? -9.318 -3.723 20.106 1.00 97.06 93 ALA A O 1
ATOM 757 N N . THR A 1 94 ? -7.276 -2.971 20.651 1.00 97.81 94 THR A N 1
ATOM 758 C CA . THR A 1 94 ? -7.662 -1.560 20.713 1.00 97.81 94 THR A CA 1
ATOM 759 C C . THR A 1 94 ? -7.591 -0.896 19.338 1.00 97.81 94 THR A C 1
ATOM 761 O O . THR A 1 94 ? -6.937 -1.379 18.411 1.00 97.81 94 THR A O 1
ATOM 764 N N . VAL A 1 95 ? -8.215 0.278 19.217 1.00 97.88 95 VAL A N 1
ATOM 765 C CA . VAL A 1 95 ? -8.063 1.136 18.031 1.00 97.88 95 VAL A CA 1
ATOM 766 C C . VAL A 1 95 ? -6.597 1.504 17.789 1.00 97.88 95 VAL A C 1
ATOM 768 O O . VAL A 1 95 ? -6.177 1.611 16.639 1.00 97.88 95 VAL A O 1
ATOM 771 N N . ASP A 1 96 ? -5.815 1.692 18.855 1.00 98.06 96 ASP A N 1
ATOM 772 C CA . ASP A 1 96 ? -4.398 2.038 18.739 1.00 98.06 96 ASP A CA 1
ATOM 773 C C . ASP A 1 96 ? -3.579 0.860 18.186 1.00 98.06 96 ASP A C 1
ATOM 775 O O . ASP A 1 96 ? -2.714 1.084 17.337 1.00 98.06 96 ASP A O 1
ATOM 779 N N . ASP A 1 97 ? -3.912 -0.380 18.566 1.00 98.06 97 ASP A N 1
ATOM 780 C CA . ASP A 1 97 ? -3.298 -1.589 17.996 1.00 98.06 97 ASP A CA 1
ATOM 781 C C . ASP A 1 97 ? -3.596 -1.701 16.496 1.00 98.06 97 ASP A C 1
ATOM 783 O O . ASP A 1 97 ? -2.692 -1.919 15.687 1.00 98.06 97 ASP A O 1
ATOM 787 N N . PHE A 1 98 ? -4.859 -1.491 16.104 1.00 98.19 98 PHE A N 1
ATOM 788 C CA . PHE A 1 98 ? -5.261 -1.546 14.699 1.00 98.19 98 PHE A CA 1
ATOM 789 C C . PHE A 1 98 ? -4.639 -0.420 13.865 1.00 98.19 98 PHE A C 1
ATOM 791 O O . PHE A 1 98 ? -4.171 -0.664 12.752 1.00 98.19 98 PHE A O 1
ATOM 798 N N . ALA A 1 99 ? -4.597 0.809 14.388 1.00 98.25 99 ALA A N 1
ATOM 799 C CA . ALA A 1 99 ? -3.971 1.942 13.708 1.00 98.25 99 ALA A CA 1
ATOM 800 C C . ALA A 1 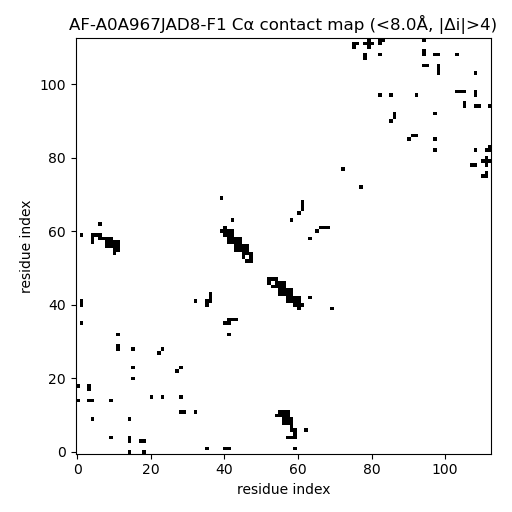99 ? -2.472 1.693 13.483 1.00 98.25 99 ALA A C 1
ATOM 802 O O . ALA A 1 99 ? -1.959 1.937 12.392 1.00 98.25 99 ALA A O 1
ATOM 803 N N . TRP A 1 100 ? -1.783 1.158 14.495 1.00 97.25 100 TRP A N 1
ATOM 804 C CA . TRP A 1 100 ? -0.374 0.795 14.387 1.00 97.25 100 TRP A CA 1
ATOM 805 C C . TRP A 1 100 ? -0.138 -0.310 13.351 1.00 97.25 100 TRP A C 1
ATOM 807 O O . TRP A 1 100 ? 0.759 -0.180 12.520 1.00 97.25 100 TRP A O 1
ATOM 817 N N . TRP A 1 101 ? -0.956 -1.366 13.360 1.00 97.56 101 TRP A N 1
ATOM 818 C CA . TRP A 1 101 ? -0.804 -2.499 12.444 1.00 97.56 101 TRP A CA 1
ATOM 819 C C . TRP A 1 101 ? -1.137 -2.146 10.986 1.00 97.56 101 TRP A C 1
ATOM 821 O O . TRP A 1 101 ? -0.400 -2.518 10.075 1.00 97.56 101 TRP A O 1
ATOM 831 N N . SER A 1 102 ? -2.237 -1.423 10.759 1.00 97.00 102 SER A N 1
ATOM 832 C CA . SER A 1 102 ? -2.726 -1.085 9.412 1.00 97.00 102 SER A CA 1
ATOM 833 C C . SER A 1 102 ? -1.991 0.093 8.768 1.00 97.00 102 SER A C 1
ATOM 835 O O . SER A 1 102 ? -2.050 0.262 7.551 1.00 97.00 102 SER A O 1
ATOM 837 N N . GLY A 1 103 ? -1.339 0.942 9.571 1.00 97.06 103 GLY A N 1
ATOM 838 C CA . GLY A 1 103 ? -0.753 2.204 9.116 1.00 97.06 103 GLY A CA 1
ATOM 839 C C . GLY A 1 103 ? -1.777 3.318 8.848 1.00 97.06 103 GLY A C 1
ATOM 840 O O . GLY A 1 103 ? -1.404 4.377 8.340 1.00 97.06 103 GLY A O 1
ATOM 841 N N . LEU A 1 104 ? -3.058 3.114 9.177 1.00 97.25 104 LEU A N 1
ATOM 842 C CA . LEU A 1 104 ? -4.087 4.150 9.084 1.00 97.25 104 LEU A CA 1
ATOM 843 C C . LEU A 1 104 ? -3.870 5.244 10.137 1.00 97.25 104 LEU A C 1
ATOM 845 O O . LEU A 1 104 ? -3.377 5.003 11.240 1.00 97.25 104 LEU A O 1
ATOM 849 N N . THR A 1 105 ? -4.313 6.467 9.835 1.00 97.94 105 THR A N 1
ATOM 850 C CA . THR A 1 105 ? -4.377 7.508 10.871 1.00 97.94 105 THR A CA 1
ATOM 851 C C . THR A 1 105 ? -5.348 7.089 11.977 1.00 97.94 105 THR A C 1
ATOM 853 O O . THR A 1 105 ? -6.329 6.390 11.718 1.00 97.94 105 THR A O 1
ATOM 856 N N . LYS A 1 106 ? -5.151 7.582 13.208 1.00 97.50 106 LYS A N 1
ATOM 857 C CA . LYS A 1 106 ? -6.085 7.291 14.312 1.00 97.50 106 LYS A CA 1
ATOM 858 C C . LYS A 1 106 ? -7.533 7.668 13.975 1.00 97.50 106 LYS A C 1
ATOM 860 O O . LYS A 1 106 ? -8.448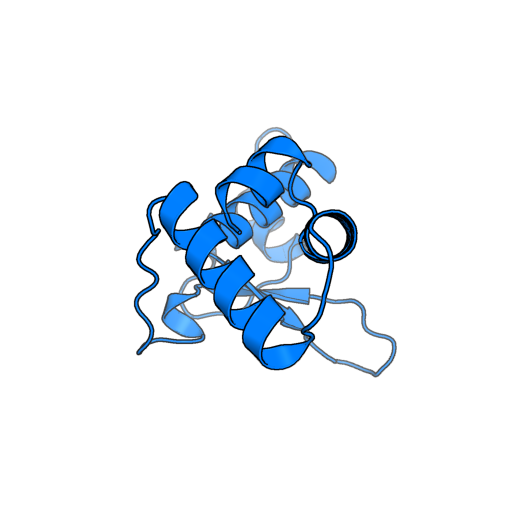 6.986 14.415 1.00 97.50 106 LYS A O 1
ATOM 865 N N . THR A 1 107 ? -7.757 8.730 13.199 1.00 98.19 107 THR A N 1
ATOM 866 C CA . THR A 1 107 ? -9.102 9.124 12.751 1.00 98.19 107 THR A CA 1
ATOM 867 C C . THR A 1 107 ? -9.712 8.084 11.813 1.00 98.19 107 THR A C 1
ATOM 869 O O . THR A 1 107 ? -10.842 7.667 12.036 1.00 98.19 107 THR A O 1
ATOM 872 N N . GLN A 1 108 ? -8.962 7.616 10.812 1.00 98.19 108 GLN A N 1
ATOM 873 C CA . GLN A 1 108 ? -9.425 6.568 9.894 1.00 98.19 108 GLN A CA 1
ATOM 874 C C . GLN A 1 108 ? -9.654 5.236 10.614 1.00 98.19 108 GLN A C 1
ATOM 876 O O . GLN A 1 108 ? -10.660 4.584 10.372 1.00 98.19 108 GLN A O 1
ATOM 881 N N . ALA A 1 109 ? -8.752 4.852 11.520 1.00 98.06 109 ALA A N 1
ATOM 882 C CA . ALA A 1 109 ? -8.886 3.631 12.308 1.00 98.06 109 ALA A CA 1
ATOM 883 C C . ALA A 1 109 ? -10.133 3.661 13.206 1.00 98.06 109 ALA A C 1
ATOM 885 O O . ALA A 1 109 ? -10.849 2.671 13.282 1.00 98.06 109 ALA A O 1
ATOM 886 N N . ARG A 1 110 ? -10.431 4.809 13.836 1.00 97.69 110 ARG A N 1
ATOM 887 C CA . ARG A 1 110 ? -11.668 5.005 14.613 1.00 97.69 110 ARG A CA 1
ATOM 888 C C . ARG A 1 110 ? -12.930 4.943 13.766 1.00 97.69 110 ARG A C 1
ATOM 890 O O . ARG A 1 110 ? -13.944 4.508 14.275 1.00 97.69 110 ARG A O 1
ATOM 897 N N . ALA A 1 111 ? -12.885 5.429 12.530 1.00 97.69 111 ALA A N 1
ATOM 898 C CA . ALA A 1 111 ? -14.037 5.371 11.635 1.00 97.69 111 ALA A CA 1
ATOM 899 C C . ALA A 1 111 ? -14.295 3.950 11.100 1.00 97.69 111 ALA A C 1
ATOM 901 O O . ALA A 1 111 ? -15.403 3.650 10.675 1.00 97.69 111 ALA A O 1
ATOM 902 N N . ALA A 1 112 ? -13.268 3.095 11.093 1.00 97.19 112 ALA A N 1
ATOM 903 C CA . ALA A 1 112 ? -13.324 1.752 10.529 1.00 97.19 112 ALA A CA 1
ATOM 904 C C . ALA A 1 112 ? -13.770 0.661 11.521 1.00 97.19 112 ALA A C 1
ATOM 906 O O . ALA A 1 112 ? -14.252 -0.380 11.074 1.00 97.19 112 ALA A O 1
ATOM 907 N N . ILE A 1 113 ? -13.562 0.882 12.825 1.00 94.12 113 ILE A N 1
ATOM 908 C CA . ILE A 1 113 ? -13.937 -0.015 13.936 1.00 94.12 113 ILE A CA 1
ATOM 909 C C . ILE A 1 113 ? -15.300 0.396 14.483 1.00 94.12 113 ILE A C 1
ATOM 911 O O . ILE A 1 113 ? -16.149 -0.507 14.647 1.00 94.12 113 ILE A O 1
#

Secondary structure (DSSP, 8-state):
-HHHHTTS-EEHHHHHHHH--SS--HHHHHHHHHHHHHTTSEEEEE--SSTT---EEEEEHHHHSTT-------HHHHHHHHHHHHHHHH-S--HHHHHHHH---HHHHHHH-

Sequence (113 aa):
VDQVLGDGMLTKAQITERLDPPDPDRRFMTNVISQMATESRLVGVRRARSWRSAEIAYTRWANWLPDVDVETPDPEEARTVLARWYLERFGPATVDDFAWWSGLTKTQARAAI

Mean predicted aligned error: 6.36 Å

pLDDT: mean 88.33, std 9.15, range [63.22, 98.31]

Foldseek 3Di:
DLVQQPLHWAFLVSVCVSVVDPDSPVVVSVVVVVVCVVVQQKDWDDPPPDPPDPTTTIHGNCNVCVPDDDDDDDPLVVLLVVLVVCCVVPPPDDLVRVCVVVVPDSVSSVSND

Solvent-accessible surface area (backbone atoms only — not comparable to full-atom values): 6743 Å² total; per-residue (Å²): 113,74,77,77,39,61,99,42,74,37,35,66,67,57,50,47,64,75,63,62,55,98,72,74,47,72,65,54,58,49,51,54,50,52,50,36,36,74,69,57,45,33,39,82,45,76,50,70,86,44,100,83,48,83,50,49,22,34,30,38,29,63,77,75,40,68,90,56,83,81,78,82,67,58,74,64,61,50,41,29,53,50,40,48,55,46,46,76,74,62,45,92,70,51,60,67,56,49,14,66,73,72,69,43,54,69,69,56,30,59,74,26,105

Nearest PDB structures (foldseek):
  4g6q-assembly1_A  TM=4.978E-01  e=1.147E-02  Kribbella flavida DSM 17836
  5x11-assembly2_E  TM=5.289E-01  e=7.310E-02  Bacillus spizizenii str. W23
  5x11-assembly4_G  TM=4.486E-01  e=4.461E-02  Bacillus spizizenii str. W23
  4eju-assembly1_B  TM=4.642E-01  e=4.657E-01  Staphylococcus epidermidis RP62A
  2qyo-assembly1_B  TM=4.097E-01  e=4.378E-01  unclassified

Radius of gyration: 17.76 Å; Cα contacts (8 Å, |Δi|>4): 117; chains: 1; bounding box: 36×29×44 Å